Protein AF-A0A849S8D4-F1 (afdb_monomer_lite)

Sequence (128 aa):
MFRSLLSGFIAASLCANAFAQQANRLDCQGQFMQAQATVSGTRLFQATSAMGDGFVRFQGSISAGGVVGEINYQGYTNTSFPGIVRGPLGELAIGVLDNTDGRMIIYQGGAPSIWAPQAIGEFICNWQ

Radius of gyration: 21.95 Å; chains: 1; bounding box: 34×30×88 Å

Secondary structure (DSSP, 8-state):
------------------PPEEEEEEEEEEEETTEEEEEEEEEEEEE-STTS-EEEEEEEEEEETTEEEEEEEEEETTSPEEEEEEETTEEEEEEEEEETTTEEEEEESSS--SS-TTEEEEEEEEE-

Foldseek 3Di:
DDDDDDDDDDDPPPPDPQQDKDKKWKWKWWAAQNFTKIWTWIKIWGDPDPVRKTKIWIWTWMATPNWIWIKIWIDILVWWTWIWTQTPVGIFTWTWDDDPQQKIWIAGHRDIDPDRPGTRIIIGMDID

pLDDT: mean 84.38, std 14.9, range [43.78, 97.94]

Structure (mmCIF, N/CA/C/O backbone):
data_AF-A0A849S8D4-F1
#
_entry.id   AF-A0A849S8D4-F1
#
loop_
_atom_site.group_PDB
_atom_site.id
_atom_site.type_symbol
_atom_site.label_atom_id
_atom_site.label_alt_id
_atom_site.label_comp_id
_atom_site.label_asym_id
_atom_site.label_entity_id
_atom_site.label_seq_id
_atom_site.pdbx_PDB_ins_code
_atom_site.Cartn_x
_atom_site.Cartn_y
_atom_site.Cartn_z
_atom_site.occupancy
_atom_site.B_iso_or_equiv
_atom_site.auth_seq_id
_atom_site.auth_comp_id
_atom_site.auth_asym_id
_atom_site.auth_atom_id
_atom_site.pdbx_PDB_model_num
ATOM 1 N N . MET A 1 1 ? 11.145 -18.624 -73.125 1.00 50.00 1 MET A N 1
ATOM 2 C CA . MET A 1 1 ? 12.112 -18.317 -72.049 1.00 50.00 1 MET A CA 1
ATOM 3 C C . MET A 1 1 ? 12.020 -16.833 -71.729 1.00 50.00 1 MET A C 1
ATOM 5 O O . MET A 1 1 ? 12.518 -16.052 -72.518 1.00 50.00 1 MET A O 1
ATOM 9 N N . PHE A 1 2 ? 11.364 -16.435 -70.637 1.00 43.78 2 PHE A N 1
ATOM 10 C CA . PHE A 1 2 ? 11.486 -15.084 -70.071 1.00 43.78 2 PHE A CA 1
ATOM 11 C C . PHE A 1 2 ? 11.258 -15.193 -68.559 1.00 43.78 2 PHE A C 1
ATOM 13 O O . PHE A 1 2 ? 10.151 -15.465 -68.103 1.00 43.78 2 PHE A O 1
ATOM 20 N N . ARG A 1 3 ? 12.350 -15.089 -67.797 1.00 51.31 3 ARG A N 1
ATOM 21 C CA . ARG A 1 3 ? 12.355 -14.958 -66.336 1.00 51.31 3 ARG A CA 1
ATOM 22 C C . ARG A 1 3 ? 12.265 -13.465 -66.033 1.00 51.31 3 ARG A C 1
ATOM 24 O O . ARG A 1 3 ? 13.133 -12.729 -66.488 1.00 51.31 3 ARG A O 1
ATOM 31 N N . SER A 1 4 ? 11.262 -13.029 -65.278 1.00 56.09 4 SER A N 1
ATOM 32 C CA . SER A 1 4 ? 11.243 -11.681 -64.703 1.00 56.09 4 SER A CA 1
ATOM 33 C C . SER A 1 4 ? 11.017 -11.763 -63.200 1.00 56.09 4 SER A C 1
ATOM 35 O O . SER A 1 4 ? 10.257 -12.598 -62.713 1.00 56.09 4 SER A O 1
ATOM 37 N N . LEU A 1 5 ? 11.794 -10.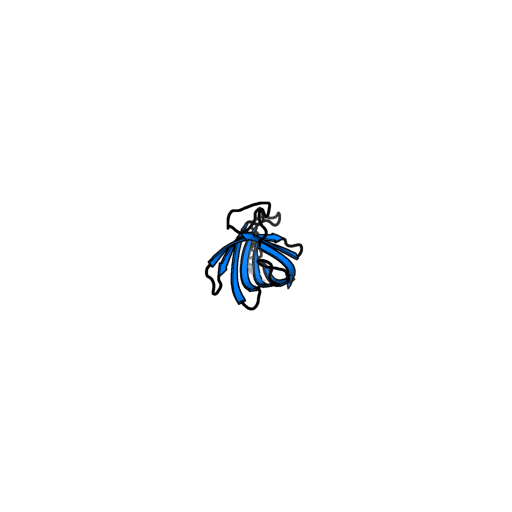949 -62.500 1.00 55.94 5 LEU A N 1
ATOM 38 C CA . LEU A 1 5 ? 12.192 -11.057 -61.104 1.00 55.94 5 LEU A CA 1
ATOM 39 C C . LEU A 1 5 ? 11.079 -10.594 -60.153 1.00 55.94 5 LEU A C 1
ATOM 41 O O . LEU A 1 5 ? 10.533 -9.505 -60.303 1.00 55.94 5 LEU A O 1
ATOM 45 N N . LEU A 1 6 ? 10.788 -11.420 -59.147 1.00 51.44 6 LEU A N 1
ATOM 46 C CA . LEU A 1 6 ? 10.016 -11.051 -57.962 1.00 51.44 6 LEU A CA 1
ATOM 47 C C . LEU A 1 6 ? 10.905 -10.203 -57.042 1.00 51.44 6 LEU A C 1
ATOM 49 O O . LEU A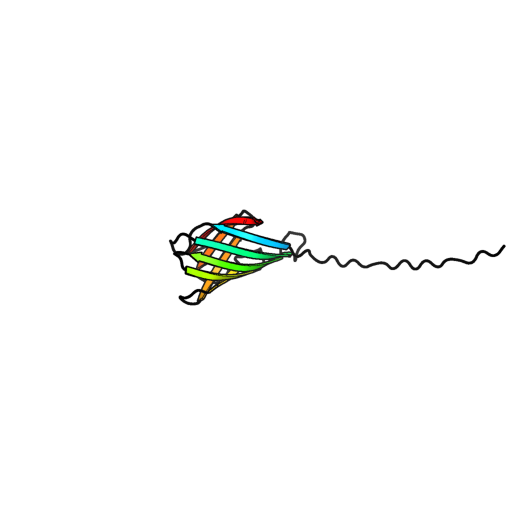 1 6 ? 11.806 -10.729 -56.389 1.00 51.44 6 LEU A O 1
ATOM 53 N N . SER A 1 7 ? 10.648 -8.898 -56.983 1.00 56.28 7 SER A N 1
ATOM 54 C CA . SER A 1 7 ? 11.228 -8.006 -55.975 1.00 56.28 7 SER A CA 1
ATOM 55 C C . SER A 1 7 ? 10.475 -8.179 -54.657 1.00 56.28 7 SER A C 1
ATOM 57 O O . SER A 1 7 ? 9.411 -7.597 -54.451 1.00 56.28 7 SER A O 1
ATOM 59 N N . GLY A 1 8 ? 11.022 -9.011 -53.772 1.00 49.91 8 GLY A N 1
ATOM 60 C CA . GLY A 1 8 ? 10.574 -9.129 -52.389 1.00 49.91 8 GLY A CA 1
ATOM 61 C C . GLY A 1 8 ? 11.049 -7.932 -51.571 1.00 49.91 8 GLY A C 1
ATOM 62 O O . GLY A 1 8 ? 12.236 -7.808 -51.281 1.00 49.91 8 GLY A O 1
ATOM 63 N N . PHE A 1 9 ? 10.124 -7.057 -51.184 1.00 56.47 9 PHE A N 1
ATOM 64 C CA . PHE A 1 9 ? 10.363 -6.073 -50.133 1.00 56.47 9 PHE A CA 1
ATOM 65 C C . PHE A 1 9 ? 10.288 -6.780 -48.776 1.00 56.47 9 PHE A C 1
ATOM 67 O O . PHE A 1 9 ? 9.212 -7.176 -48.331 1.00 56.47 9 PHE A O 1
ATOM 74 N N . ILE A 1 10 ? 11.434 -6.945 -48.117 1.00 59.66 10 ILE A N 1
ATOM 75 C CA . ILE A 1 10 ? 11.493 -7.339 -46.709 1.00 59.66 10 ILE A CA 1
ATOM 76 C C . ILE A 1 10 ? 11.255 -6.068 -45.890 1.00 59.66 10 ILE A C 1
ATOM 78 O O . ILE A 1 10 ? 12.142 -5.227 -45.756 1.00 59.66 10 ILE A O 1
ATOM 82 N N . ALA A 1 11 ? 10.039 -5.908 -45.369 1.00 59.34 11 ALA A N 1
ATOM 83 C CA . ALA A 1 11 ? 9.746 -4.905 -44.356 1.00 59.34 11 ALA A CA 1
ATOM 84 C C . ALA A 1 11 ? 10.381 -5.355 -43.031 1.00 59.34 11 ALA A C 1
ATOM 86 O O . ALA A 1 11 ? 9.918 -6.299 -42.394 1.00 59.34 11 ALA A O 1
ATOM 87 N N . ALA A 1 12 ? 11.471 -4.703 -42.632 1.00 55.91 12 ALA A N 1
ATOM 88 C CA . ALA A 1 12 ? 12.060 -4.881 -41.313 1.00 55.91 12 ALA A CA 1
ATOM 89 C C . ALA A 1 12 ? 11.150 -4.211 -40.270 1.00 55.91 12 ALA A C 1
ATOM 91 O O . ALA A 1 12 ? 11.207 -2.998 -40.065 1.00 55.91 12 ALA A O 1
ATOM 92 N N . SER A 1 13 ? 10.287 -4.996 -39.624 1.00 59.31 13 SER A N 1
ATOM 93 C CA . SER A 1 13 ? 9.581 -4.571 -38.415 1.00 59.31 13 SER A CA 1
ATOM 94 C C . SER A 1 13 ? 10.601 -4.302 -37.308 1.00 59.31 13 SER A C 1
ATOM 96 O O . SER A 1 13 ? 11.143 -5.223 -36.701 1.00 59.31 13 SER A O 1
ATOM 98 N N . LEU A 1 14 ? 10.862 -3.021 -37.048 1.00 51.22 14 LEU A N 1
ATOM 99 C CA . LEU A 1 14 ? 11.541 -2.545 -35.848 1.00 51.22 14 LEU A CA 1
ATOM 100 C C . LEU A 1 14 ? 10.608 -2.783 -34.653 1.00 51.22 14 LEU A C 1
ATOM 102 O O . LEU A 1 14 ? 9.810 -1.921 -34.289 1.00 51.22 14 LEU A O 1
ATOM 106 N N . CYS A 1 15 ? 10.675 -3.976 -34.064 1.00 51.25 15 CYS A N 1
ATOM 107 C CA . CYS A 1 15 ? 10.070 -4.247 -32.767 1.00 51.25 15 CYS A CA 1
ATOM 108 C C . CYS A 1 15 ? 10.797 -3.395 -31.719 1.00 51.25 15 CYS A C 1
ATOM 110 O O . CYS A 1 15 ? 11.854 -3.773 -31.215 1.00 51.25 15 CYS A O 1
ATOM 112 N N . ALA A 1 16 ? 10.256 -2.216 -31.416 1.00 55.66 16 ALA A N 1
ATOM 113 C CA . ALA A 1 16 ? 10.639 -1.482 -30.224 1.00 55.66 16 ALA A CA 1
ATOM 114 C C . ALA A 1 16 ? 10.348 -2.383 -29.017 1.00 55.66 16 ALA A C 1
ATOM 116 O O . ALA A 1 16 ? 9.215 -2.834 -28.841 1.00 55.66 16 ALA A O 1
ATOM 117 N N . ASN A 1 17 ? 11.371 -2.678 -28.212 1.00 48.22 17 ASN A N 1
ATOM 118 C CA . ASN A 1 17 ? 11.203 -3.384 -26.947 1.00 48.22 17 ASN A CA 1
ATOM 119 C C . ASN A 1 17 ? 10.366 -2.497 -26.018 1.00 48.22 17 ASN A C 1
ATOM 121 O O . ASN A 1 17 ? 10.897 -1.633 -25.323 1.00 48.22 17 ASN A O 1
ATOM 125 N N . ALA A 1 18 ? 9.046 -2.667 -26.044 1.00 58.84 18 ALA A N 1
ATOM 126 C CA . ALA A 1 18 ? 8.179 -2.119 -25.021 1.00 58.84 18 ALA A CA 1
ATOM 127 C C . ALA A 1 18 ? 8.573 -2.798 -23.705 1.00 58.84 18 ALA A C 1
ATOM 129 O O . ALA A 1 18 ? 8.443 -4.016 -23.575 1.00 58.84 18 ALA A O 1
ATOM 130 N N . PHE A 1 19 ? 9.107 -2.034 -22.750 1.00 64.56 19 PHE A N 1
ATOM 131 C CA . PHE A 1 19 ? 9.302 -2.538 -21.395 1.00 64.56 19 PHE A CA 1
ATOM 132 C C . PHE A 1 19 ? 7.951 -3.054 -20.895 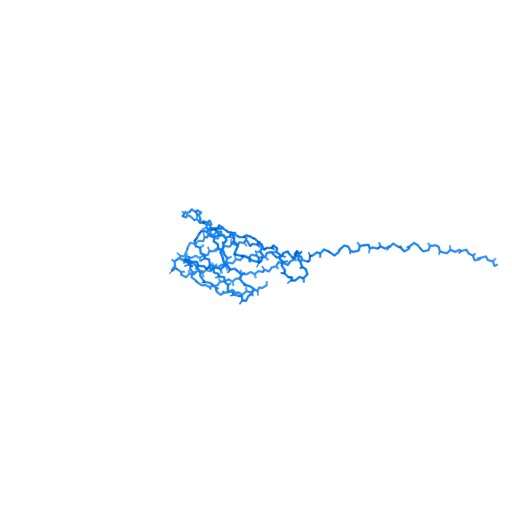1.00 64.56 19 PHE A C 1
ATOM 134 O O . PHE A 1 19 ? 6.968 -2.312 -20.877 1.00 64.56 19 PHE A O 1
ATOM 141 N N . ALA A 1 20 ? 7.887 -4.348 -20.582 1.00 71.81 20 ALA A N 1
ATOM 142 C CA . ALA A 1 20 ? 6.643 -5.010 -20.234 1.00 71.81 20 ALA A CA 1
ATOM 143 C C . ALA A 1 20 ? 6.064 -4.380 -18.961 1.00 71.81 20 ALA A C 1
ATOM 145 O O . ALA A 1 20 ? 6.696 -4.391 -17.905 1.00 71.81 20 ALA A O 1
ATOM 146 N N . GLN A 1 21 ? 4.862 -3.822 -19.071 1.00 83.06 21 GLN A N 1
ATOM 147 C CA . GLN A 1 21 ? 4.078 -3.430 -17.910 1.00 83.06 21 GLN A CA 1
ATOM 148 C C . GLN A 1 21 ? 3.426 -4.686 -17.329 1.00 83.06 21 GLN A C 1
ATOM 150 O O . GLN A 1 21 ? 2.800 -5.459 -18.055 1.00 83.06 21 GLN A O 1
ATOM 155 N N . GLN A 1 22 ? 3.570 -4.884 -16.025 1.00 87.81 22 GLN A N 1
ATOM 156 C CA . GLN A 1 22 ? 2.979 -5.998 -15.292 1.00 87.81 22 GLN A CA 1
ATOM 157 C C . GLN A 1 22 ? 1.888 -5.465 -14.368 1.00 87.81 22 GLN A C 1
ATOM 159 O O . GLN A 1 22 ? 2.093 -4.477 -13.664 1.00 87.81 22 GLN A O 1
ATOM 164 N N . ALA A 1 23 ? 0.722 -6.101 -14.392 1.00 91.06 23 ALA A N 1
ATOM 165 C CA . ALA A 1 23 ? -0.402 -5.777 -13.529 1.00 91.06 23 ALA A CA 1
ATOM 166 C C . ALA A 1 23 ? -0.726 -7.008 -12.688 1.00 91.06 23 ALA A C 1
ATOM 168 O O . ALA A 1 23 ? -1.125 -8.026 -13.246 1.00 91.06 23 ALA A O 1
ATOM 169 N N . ASN A 1 24 ? -0.561 -6.896 -11.372 1.00 91.75 24 ASN A N 1
ATOM 170 C CA . ASN A 1 24 ? -0.831 -7.987 -10.442 1.00 91.75 24 ASN A CA 1
ATOM 171 C C . ASN A 1 24 ? -1.891 -7.542 -9.444 1.00 91.75 24 ASN A C 1
ATOM 173 O O . ASN A 1 24 ? -1.876 -6.391 -8.979 1.00 91.75 24 ASN A O 1
ATOM 177 N N . ARG A 1 25 ? -2.785 -8.458 -9.080 1.00 93.12 25 ARG A N 1
ATOM 178 C CA . ARG A 1 25 ? -3.687 -8.224 -7.960 1.00 93.12 25 ARG A CA 1
ATOM 179 C C . ARG A 1 25 ? -2.946 -8.530 -6.663 1.00 93.12 25 ARG A C 1
ATOM 181 O O . ARG A 1 25 ? -2.144 -9.457 -6.585 1.00 93.12 25 ARG A O 1
ATOM 188 N N . LEU A 1 26 ? -3.207 -7.711 -5.655 1.00 93.38 26 LEU A N 1
ATOM 189 C CA . LEU A 1 26 ? -2.601 -7.828 -4.342 1.00 93.38 26 LEU A CA 1
ATOM 190 C C . LEU A 1 26 ? -3.707 -7.876 -3.295 1.00 93.38 26 LEU A C 1
ATOM 192 O O . LEU A 1 26 ? -4.450 -6.904 -3.152 1.00 93.38 26 LEU A O 1
ATOM 196 N N . ASP A 1 27 ? -3.788 -8.991 -2.573 1.00 95.81 27 ASP A N 1
ATOM 197 C CA . ASP A 1 27 ? -4.680 -9.158 -1.427 1.00 95.81 27 ASP A CA 1
ATOM 198 C C . ASP A 1 27 ? -3.822 -9.389 -0.174 1.00 95.81 27 ASP A C 1
ATOM 200 O O . ASP A 1 27 ? -3.081 -10.371 -0.077 1.00 95.81 27 ASP A O 1
ATOM 204 N N . CYS A 1 28 ? -3.916 -8.484 0.796 1.00 96.50 28 CYS A N 1
ATOM 205 C CA . CYS A 1 28 ? -3.148 -8.511 2.029 1.00 96.50 28 CYS A CA 1
ATOM 206 C C . CYS A 1 28 ? -4.036 -8.565 3.269 1.00 96.50 28 CYS A C 1
ATOM 208 O O . CYS A 1 28 ? -5.110 -7.961 3.325 1.00 96.50 28 CYS A O 1
ATOM 210 N N . GLN A 1 29 ? -3.539 -9.240 4.301 1.00 97.44 29 GLN A N 1
ATOM 211 C CA . GLN A 1 29 ? -4.168 -9.334 5.615 1.00 97.44 29 GLN A CA 1
ATOM 212 C C . GLN A 1 29 ? -3.163 -8.950 6.693 1.00 97.44 29 GLN A C 1
ATOM 214 O O . GLN A 1 29 ? -1.983 -9.294 6.605 1.00 97.44 29 GLN A O 1
ATOM 219 N N . GLY A 1 30 ? -3.621 -8.232 7.712 1.00 97.25 30 GLY A N 1
ATOM 220 C CA . GLY A 1 30 ? -2.730 -7.747 8.752 1.00 97.25 30 GLY A CA 1
ATOM 221 C C . GLY A 1 30 ? -3.410 -6.789 9.708 1.00 97.25 30 GLY A C 1
ATOM 222 O O . GLY A 1 30 ? -4.590 -6.944 10.022 1.00 97.25 30 GLY A O 1
ATOM 223 N N . GLN A 1 31 ? -2.664 -5.794 10.168 1.00 97.00 31 GLN A N 1
ATOM 224 C CA . GLN A 1 31 ? -3.178 -4.771 11.071 1.00 97.00 31 GLN A CA 1
ATOM 225 C C . GLN A 1 31 ? -2.952 -3.373 10.511 1.00 97.00 31 GLN A C 1
ATOM 227 O O . GLN A 1 31 ? -1.967 -3.123 9.820 1.00 97.00 31 GLN A O 1
ATOM 232 N N . PHE A 1 32 ? -3.860 -2.459 10.840 1.00 95.62 32 PHE A N 1
ATOM 233 C CA . PHE A 1 32 ? -3.756 -1.036 10.546 1.00 95.62 32 PHE A CA 1
ATOM 234 C C . PHE A 1 32 ? -4.277 -0.236 11.738 1.00 95.62 32 PHE A C 1
ATOM 236 O O . PHE A 1 32 ? -5.408 -0.436 12.173 1.00 95.62 32 PHE A O 1
ATOM 243 N N . MET A 1 33 ? -3.445 0.643 12.292 1.00 93.06 33 MET A N 1
ATOM 244 C CA . MET A 1 33 ? -3.708 1.442 13.488 1.00 93.06 33 MET A CA 1
ATOM 245 C C . MET A 1 33 ? -4.270 0.599 14.644 1.00 93.06 33 MET A C 1
ATOM 247 O O . MET A 1 33 ? -5.260 0.968 15.265 1.00 93.06 33 MET A O 1
ATOM 251 N N . GLN A 1 34 ? -3.638 -0.551 14.914 1.00 92.50 34 GLN A N 1
ATOM 252 C CA . GLN A 1 34 ? -4.026 -1.526 15.952 1.00 92.50 34 GLN A CA 1
ATOM 253 C C . GLN A 1 34 ? -5.360 -2.263 15.714 1.00 92.50 34 GLN A C 1
ATOM 255 O O . GLN A 1 34 ? -5.775 -3.057 16.556 1.00 92.50 34 GLN A O 1
ATOM 260 N N . ALA A 1 35 ? -6.022 -2.064 14.572 1.00 95.12 35 ALA A N 1
ATOM 261 C CA . ALA A 1 35 ? -7.202 -2.827 14.176 1.00 95.12 35 ALA A CA 1
ATOM 262 C C . ALA A 1 35 ? -6.840 -3.915 13.157 1.00 95.12 35 ALA A C 1
ATOM 264 O O . ALA A 1 35 ? -5.957 -3.723 12.322 1.00 95.12 35 ALA A O 1
ATOM 265 N N . GLN A 1 36 ? -7.560 -5.042 13.182 1.00 97.38 36 GLN A N 1
ATOM 266 C CA . GLN A 1 36 ? -7.479 -6.033 12.106 1.00 97.38 36 GLN A CA 1
ATOM 267 C C . GLN A 1 36 ? -7.883 -5.372 10.787 1.00 97.38 36 GLN A C 1
ATOM 269 O O . GLN A 1 36 ? -8.914 -4.692 10.719 1.00 97.38 36 GLN A O 1
ATOM 274 N N . ALA A 1 37 ? -7.070 -5.588 9.756 1.00 97.88 37 ALA A N 1
ATOM 275 C CA . ALA A 1 37 ? -7.228 -4.926 8.480 1.00 97.88 37 ALA A CA 1
ATOM 276 C C . ALA A 1 37 ? -6.957 -5.840 7.282 1.00 97.88 37 ALA A C 1
ATOM 278 O O . ALA A 1 37 ? -6.238 -6.840 7.363 1.00 97.88 37 ALA A O 1
ATOM 279 N N . THR A 1 38 ? -7.540 -5.461 6.150 1.00 97.75 38 THR A N 1
ATOM 280 C CA . THR A 1 38 ? -7.284 -6.054 4.836 1.00 97.75 38 THR A CA 1
ATOM 281 C C . THR A 1 38 ? -6.978 -4.953 3.834 1.00 97.75 38 THR A C 1
ATOM 283 O O . THR A 1 38 ? -7.549 -3.866 3.916 1.00 97.75 38 THR A O 1
ATOM 286 N N . VAL A 1 39 ? -6.071 -5.227 2.901 1.00 97.44 39 VAL A N 1
ATOM 287 C CA . VAL A 1 39 ? -5.765 -4.355 1.762 1.00 97.44 39 VAL A CA 1
ATOM 288 C C . VAL A 1 39 ? -5.984 -5.169 0.499 1.00 97.44 39 VAL A C 1
ATOM 290 O O . VAL A 1 39 ? -5.485 -6.281 0.400 1.00 97.44 39 VAL A O 1
ATOM 293 N N . SER A 1 40 ? -6.735 -4.641 -0.459 1.00 97.62 40 SER A N 1
ATOM 294 C CA . SER A 1 40 ? -7.003 -5.316 -1.732 1.00 97.62 40 SER A CA 1
ATOM 295 C C . SER A 1 40 ? -6.920 -4.305 -2.860 1.00 97.62 40 SER A C 1
ATOM 297 O O . SER A 1 40 ? -7.574 -3.262 -2.800 1.00 97.62 40 SER A O 1
ATOM 299 N N . GLY A 1 41 ? -6.171 -4.609 -3.914 1.00 96.81 41 GLY A N 1
ATOM 300 C CA . GLY A 1 41 ? -6.041 -3.701 -5.050 1.00 96.81 41 GLY A CA 1
ATOM 301 C C . GLY A 1 41 ? -5.227 -4.256 -6.205 1.00 96.81 41 GLY A C 1
ATOM 302 O O . GLY A 1 41 ? -4.900 -5.439 -6.258 1.00 96.81 41 GLY A O 1
ATOM 303 N N . THR A 1 42 ? -4.909 -3.375 -7.146 1.00 96.19 42 THR A N 1
ATOM 304 C CA . THR A 1 42 ? -4.061 -3.686 -8.300 1.00 96.19 42 THR A CA 1
ATOM 305 C C . THR A 1 42 ? -2.763 -2.908 -8.199 1.00 96.19 42 THR A C 1
ATOM 307 O O . THR A 1 42 ? -2.774 -1.687 -8.020 1.00 96.19 42 THR A O 1
ATOM 310 N N . ARG A 1 43 ? -1.643 -3.611 -8.369 1.00 93.44 43 ARG A N 1
ATOM 311 C CA . ARG A 1 43 ? -0.321 -3.015 -8.534 1.00 93.44 43 ARG A CA 1
ATOM 312 C C . ARG A 1 43 ? 0.097 -3.084 -9.991 1.00 93.44 43 ARG A C 1
ATOM 314 O O . ARG A 1 43 ? 0.119 -4.154 -10.591 1.00 93.44 43 ARG A O 1
ATOM 321 N N . LEU A 1 44 ? 0.480 -1.939 -10.529 1.00 93.75 44 LEU A N 1
ATOM 322 C CA . LEU A 1 44 ? 1.107 -1.791 -11.829 1.00 93.75 44 LEU A CA 1
ATOM 323 C C . LEU A 1 44 ? 2.605 -1.590 -11.620 1.00 93.75 44 LEU A C 1
ATOM 325 O O . LEU A 1 44 ? 3.013 -0.671 -10.908 1.00 93.75 44 LEU A O 1
ATOM 329 N N . PHE A 1 45 ? 3.408 -2.437 -12.248 1.00 91.12 45 PHE A N 1
ATOM 330 C CA . PHE A 1 45 ? 4.855 -2.308 -12.316 1.00 91.12 45 PHE A CA 1
ATOM 331 C C . PHE A 1 45 ? 5.273 -2.034 -13.759 1.00 91.12 45 PHE A C 1
ATOM 333 O O . PHE A 1 45 ? 4.897 -2.765 -14.676 1.00 91.12 45 PHE A O 1
ATOM 340 N N . GLN A 1 46 ? 6.051 -0.977 -13.956 1.00 91.56 46 GLN A N 1
ATOM 341 C CA . GLN A 1 46 ? 6.643 -0.633 -15.240 1.00 91.56 46 GLN A CA 1
ATOM 342 C C . GLN A 1 46 ? 8.15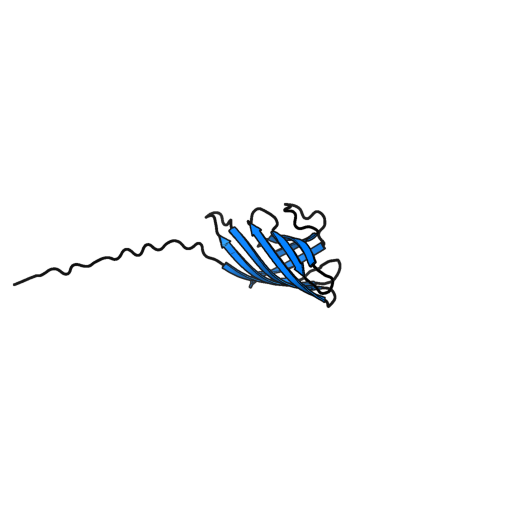9 -0.604 -15.086 1.00 91.56 46 GLN A C 1
ATOM 344 O O . GLN A 1 46 ? 8.704 0.318 -14.475 1.00 91.56 46 GLN A O 1
ATOM 349 N N . ALA A 1 47 ? 8.829 -1.603 -15.659 1.00 89.00 47 ALA A N 1
ATOM 350 C CA . ALA A 1 47 ? 10.283 -1.666 -15.667 1.00 89.00 47 ALA A CA 1
ATOM 351 C C . ALA A 1 47 ? 10.883 -0.470 -16.428 1.00 89.00 47 ALA A C 1
ATOM 353 O O . ALA A 1 47 ? 10.412 -0.099 -17.506 1.00 89.00 47 ALA A O 1
ATOM 354 N N . THR A 1 48 ? 11.939 0.116 -15.872 1.00 87.19 48 THR A N 1
ATOM 355 C CA . THR A 1 48 ? 12.720 1.208 -16.478 1.00 87.19 48 THR A CA 1
ATOM 356 C C . THR A 1 48 ? 14.188 0.842 -16.664 1.00 87.19 48 THR A C 1
ATOM 358 O O . THR A 1 48 ? 14.905 1.553 -17.367 1.00 87.19 48 THR A O 1
ATOM 361 N N . SER A 1 49 ? 14.651 -0.252 -16.053 1.00 83.31 49 SER A N 1
ATOM 362 C CA . SER A 1 49 ? 16.014 -0.762 -16.206 1.00 83.31 49 SER A CA 1
ATOM 363 C C . SER A 1 49 ? 16.020 -2.275 -16.441 1.00 83.31 49 SER A C 1
ATOM 365 O O . SER A 1 49 ? 15.108 -2.996 -16.037 1.00 83.31 49 SER A O 1
ATOM 367 N N . ALA A 1 50 ? 17.084 -2.776 -17.075 1.00 80.69 50 ALA A N 1
ATOM 368 C CA . ALA A 1 50 ? 17.308 -4.216 -17.236 1.00 80.69 50 ALA A CA 1
ATOM 369 C C . ALA A 1 50 ? 17.586 -4.936 -15.899 1.00 80.69 50 ALA A C 1
ATOM 371 O O . ALA A 1 50 ? 17.538 -6.160 -15.849 1.00 80.69 50 ALA A O 1
ATOM 372 N N . MET A 1 51 ? 17.866 -4.188 -14.823 1.00 79.31 51 MET A N 1
ATOM 373 C CA . MET A 1 51 ? 18.130 -4.729 -13.484 1.00 79.31 51 MET A CA 1
ATOM 374 C C . MET A 1 51 ? 16.850 -4.977 -12.671 1.00 79.31 51 MET A C 1
ATOM 376 O O . MET A 1 51 ? 16.937 -5.430 -11.535 1.00 79.31 51 MET A O 1
ATOM 380 N N . GLY A 1 52 ? 15.672 -4.691 -13.235 1.00 79.69 52 GLY A N 1
ATOM 381 C CA . GLY A 1 52 ? 14.391 -4.869 -12.549 1.00 79.69 52 GLY A CA 1
ATOM 382 C C . GLY A 1 52 ? 13.941 -3.653 -11.742 1.00 79.69 52 GLY A C 1
ATOM 383 O O . GLY A 1 52 ? 12.964 -3.752 -11.003 1.00 79.69 52 GLY A O 1
ATOM 384 N N . ASP A 1 53 ? 14.598 -2.500 -11.902 1.00 85.69 53 ASP A N 1
ATOM 385 C CA . ASP A 1 53 ? 14.066 -1.259 -11.353 1.00 85.69 53 ASP A CA 1
ATOM 386 C C . ASP A 1 53 ? 12.890 -0.762 -12.186 1.00 85.69 53 ASP A C 1
ATOM 388 O O . ASP A 1 53 ? 12.843 -0.945 -13.410 1.00 85.69 53 ASP A O 1
ATOM 392 N N . GLY A 1 54 ? 11.960 -0.078 -11.533 1.00 89.12 54 GLY A N 1
ATOM 393 C CA . GLY A 1 54 ? 10.819 0.481 -12.228 1.00 89.12 54 GLY A CA 1
ATOM 394 C C . GLY A 1 54 ? 9.961 1.394 -11.381 1.00 89.12 54 GLY A C 1
ATOM 395 O O . GLY A 1 54 ? 10.205 1.623 -10.194 1.00 89.12 54 GLY A O 1
ATOM 396 N N . PHE A 1 55 ? 8.913 1.896 -12.022 1.00 91.50 55 PHE A N 1
ATOM 397 C CA . PHE A 1 55 ? 7.844 2.604 -11.343 1.00 91.50 55 PHE A CA 1
ATOM 398 C C . PHE A 1 55 ? 6.756 1.632 -10.909 1.00 91.50 55 PHE A C 1
ATOM 400 O O . PHE A 1 55 ? 6.304 0.780 -11.676 1.00 91.50 55 PHE A O 1
ATOM 407 N N . VAL A 1 56 ? 6.320 1.807 -9.671 1.00 92.25 56 VAL A N 1
ATOM 408 C CA . VAL A 1 56 ? 5.207 1.095 -9.061 1.00 92.25 56 VAL A CA 1
ATOM 409 C C . VAL A 1 56 ? 4.067 2.077 -8.862 1.00 92.25 56 VAL A C 1
ATOM 411 O O . VAL A 1 56 ? 4.275 3.200 -8.397 1.00 92.25 56 VAL A O 1
ATOM 414 N N . ARG A 1 57 ? 2.852 1.641 -9.180 1.00 95.38 57 ARG A N 1
ATOM 415 C CA . ARG A 1 57 ? 1.613 2.308 -8.786 1.00 95.38 57 ARG A CA 1
ATOM 416 C C . ARG A 1 57 ? 0.659 1.276 -8.223 1.00 95.38 57 ARG A C 1
ATOM 418 O O . ARG A 1 57 ? 0.445 0.242 -8.843 1.00 95.38 57 ARG A O 1
ATOM 425 N N . PHE A 1 58 ? 0.042 1.587 -7.100 1.00 96.19 58 PHE A N 1
ATOM 426 C CA . PHE A 1 58 ? -1.006 0.777 -6.511 1.00 96.19 58 PHE A CA 1
ATOM 427 C C . PHE A 1 58 ? -2.270 1.598 -6.330 1.00 96.19 58 PHE A C 1
ATOM 429 O O . PHE A 1 58 ? -2.212 2.768 -5.941 1.00 96.19 58 PHE A O 1
ATOM 436 N N . GLN A 1 59 ? -3.399 0.963 -6.620 1.00 97.88 59 GLN A N 1
ATOM 437 C CA . GLN A 1 59 ? -4.731 1.501 -6.384 1.00 97.88 59 GLN A CA 1
ATOM 438 C C . GLN A 1 59 ? -5.593 0.391 -5.798 1.00 97.88 59 GLN A C 1
ATOM 440 O O . GLN A 1 59 ? -5.687 -0.703 -6.366 1.00 97.88 59 GLN A O 1
ATOM 445 N N . GLY A 1 60 ? -6.211 0.661 -4.657 1.00 97.62 60 GLY A N 1
ATOM 446 C CA . GLY A 1 60 ? -6.991 -0.339 -3.955 1.00 97.62 60 GLY A CA 1
ATOM 447 C C . GLY A 1 60 ? -7.833 0.231 -2.831 1.00 97.62 60 GLY A C 1
ATOM 448 O O . GLY A 1 60 ? -8.055 1.436 -2.717 1.00 97.62 60 GLY A O 1
ATOM 449 N N . SER A 1 61 ? -8.283 -0.678 -1.982 1.00 97.94 61 SER A N 1
ATOM 450 C CA . SER A 1 61 ? -9.051 -0.392 -0.782 1.00 97.94 61 SER A CA 1
ATOM 451 C C . SER A 1 61 ? -8.358 -0.972 0.441 1.00 97.94 61 SER A C 1
ATOM 453 O O . SER A 1 61 ? -7.648 -1.976 0.357 1.00 97.94 61 SER A O 1
ATOM 455 N N . ILE A 1 62 ? -8.569 -0.315 1.572 1.00 97.69 62 ILE A N 1
ATOM 456 C CA . ILE A 1 62 ? -8.171 -0.775 2.893 1.00 97.69 62 ILE A CA 1
ATOM 457 C C . ILE A 1 62 ? -9.425 -0.854 3.758 1.00 97.69 62 ILE A C 1
ATOM 459 O O . ILE A 1 62 ? -10.195 0.102 3.829 1.00 97.69 62 ILE A O 1
ATOM 463 N N . SER A 1 63 ? -9.651 -1.994 4.403 1.00 97.50 63 SER A N 1
ATOM 464 C CA . SER A 1 63 ? -10.713 -2.157 5.394 1.00 97.50 63 SER A CA 1
ATOM 465 C C . SER A 1 63 ? -10.091 -2.423 6.751 1.00 97.50 63 SER A C 1
ATOM 467 O O . SER A 1 63 ? -9.323 -3.370 6.875 1.00 97.50 63 SER A O 1
ATOM 469 N N . ALA A 1 64 ? -10.409 -1.605 7.753 1.00 96.19 64 ALA A N 1
ATOM 470 C CA . ALA A 1 64 ? -9.904 -1.736 9.116 1.00 96.19 64 ALA A CA 1
ATOM 471 C C . ALA A 1 64 ? -11.005 -1.369 10.114 1.00 96.19 64 ALA A C 1
ATOM 473 O O . ALA A 1 64 ? -11.659 -0.335 9.971 1.00 96.19 64 ALA A O 1
ATOM 474 N N . GLY A 1 65 ? -11.245 -2.221 11.115 1.00 91.12 65 GLY A N 1
ATOM 475 C CA . GLY A 1 65 ? -12.243 -1.940 12.159 1.00 91.12 65 GLY A CA 1
ATOM 476 C C . GLY A 1 65 ? -13.666 -1.685 11.632 1.00 91.12 65 GLY A C 1
ATOM 477 O O . GLY A 1 65 ? -14.401 -0.896 12.216 1.00 91.12 65 GLY A O 1
ATOM 478 N N . GLY A 1 66 ? -14.044 -2.301 10.505 1.00 89.88 66 GLY A N 1
ATOM 479 C CA . GLY A 1 66 ? -15.352 -2.110 9.861 1.00 89.88 66 GLY A CA 1
ATOM 480 C C . GLY A 1 66 ? -15.473 -0.851 8.993 1.00 89.88 66 GLY A C 1
ATOM 481 O O . GLY A 1 66 ? -16.502 -0.654 8.352 1.00 89.88 66 GLY A O 1
ATOM 482 N N . VAL A 1 67 ? -14.430 -0.023 8.925 1.00 92.19 67 VAL A N 1
ATOM 483 C CA . VAL A 1 67 ? -14.356 1.140 8.036 1.00 92.19 67 VAL A CA 1
ATOM 484 C C . VAL A 1 67 ? -13.620 0.748 6.761 1.00 92.19 67 VAL A C 1
ATOM 486 O O . VAL A 1 67 ? -12.606 0.057 6.821 1.00 92.19 67 VAL A O 1
ATOM 489 N N . VAL A 1 68 ? -14.122 1.188 5.607 1.00 96.56 68 VAL A N 1
ATOM 490 C CA . VAL A 1 68 ? -13.471 1.002 4.304 1.00 96.56 68 VAL A CA 1
ATOM 491 C C . VAL A 1 68 ? -12.998 2.354 3.786 1.00 96.56 68 VAL A C 1
ATOM 493 O O . VAL A 1 68 ? -13.734 3.339 3.843 1.00 96.56 68 VAL A O 1
ATOM 496 N N . GLY A 1 69 ? -11.768 2.388 3.288 1.00 96.38 69 GLY A N 1
ATOM 497 C CA . GLY A 1 69 ? -11.174 3.529 2.612 1.00 96.38 69 GLY A CA 1
ATOM 498 C C . GLY A 1 69 ? -10.459 3.121 1.329 1.00 96.38 69 GLY A C 1
ATOM 499 O O . GLY A 1 69 ? -10.233 1.940 1.065 1.00 96.38 69 GLY A O 1
ATOM 500 N N . GLU A 1 70 ? -10.088 4.113 0.535 1.00 97.88 70 GLU A N 1
ATOM 501 C CA . GLU A 1 70 ? -9.214 3.957 -0.621 1.00 97.88 70 GLU A CA 1
ATOM 502 C C . GLU A 1 70 ? -7.758 4.071 -0.185 1.00 97.88 70 GLU A C 1
ATOM 504 O O . GLU A 1 70 ? -7.423 4.873 0.685 1.00 97.88 70 GLU A O 1
ATOM 509 N N . ILE A 1 71 ? -6.876 3.314 -0.822 1.00 97.56 71 ILE A N 1
ATOM 510 C CA . ILE A 1 71 ? -5.430 3.423 -0.640 1.00 97.56 71 ILE A CA 1
ATOM 511 C C . ILE A 1 71 ? -4.771 3.526 -2.010 1.00 97.56 71 ILE A C 1
ATOM 513 O O . ILE A 1 71 ? -5.015 2.719 -2.907 1.00 97.56 71 ILE A O 1
ATOM 517 N N . ASN A 1 72 ? -3.925 4.539 -2.167 1.00 97.38 72 ASN A N 1
ATOM 518 C CA . ASN A 1 72 ? -3.161 4.765 -3.384 1.00 97.38 72 ASN A CA 1
ATOM 519 C C . ASN A 1 72 ? -1.720 5.084 -3.009 1.00 97.38 72 ASN A C 1
ATOM 521 O O . ASN A 1 72 ? -1.489 5.924 -2.142 1.00 97.38 72 ASN A O 1
ATOM 525 N N . TYR A 1 73 ? -0.754 4.464 -3.677 1.00 95.19 73 TYR A N 1
ATOM 526 C CA . TYR A 1 73 ? 0.657 4.820 -3.538 1.00 95.19 73 TYR A CA 1
ATOM 527 C C . TYR A 1 73 ? 1.384 4.655 -4.864 1.00 95.19 73 TYR A C 1
ATOM 529 O O . TYR A 1 73 ? 0.962 3.890 -5.734 1.00 95.19 73 TYR A O 1
ATOM 537 N N . GLN A 1 74 ? 2.478 5.388 -5.039 1.00 94.38 74 GLN A N 1
ATOM 538 C CA . GLN A 1 74 ? 3.328 5.233 -6.213 1.00 94.38 74 GLN A CA 1
ATOM 539 C C . GLN A 1 74 ? 4.756 5.690 -5.947 1.00 94.38 74 GLN A C 1
ATOM 541 O O . GLN A 1 74 ? 4.993 6.545 -5.099 1.00 94.38 74 GLN A O 1
ATOM 546 N N . GLY A 1 75 ? 5.704 5.174 -6.720 1.00 91.06 75 GLY A N 1
ATOM 547 C CA . GLY A 1 75 ? 7.090 5.632 -6.689 1.00 91.06 75 GLY A CA 1
ATOM 548 C C . GLY A 1 75 ? 8.033 4.663 -7.388 1.00 91.06 75 GLY A C 1
ATOM 549 O O . GLY A 1 75 ? 7.592 3.787 -8.128 1.00 91.06 75 GLY A O 1
ATOM 550 N N . TYR A 1 76 ? 9.331 4.849 -7.174 1.00 88.81 76 TYR A N 1
ATOM 551 C CA . TYR A 1 76 ? 10.384 4.056 -7.807 1.00 88.81 76 TYR A CA 1
ATOM 552 C C . TYR A 1 76 ? 10.904 2.980 -6.844 1.00 88.81 76 TYR A C 1
ATOM 554 O O . TYR A 1 76 ? 11.048 3.247 -5.652 1.00 88.81 76 TYR A O 1
ATOM 562 N N . THR A 1 77 ? 11.196 1.776 -7.342 1.00 82.94 77 THR A N 1
ATOM 563 C CA . THR A 1 77 ? 11.489 0.557 -6.548 1.00 82.94 77 THR A CA 1
ATOM 564 C C . THR A 1 77 ? 12.683 0.623 -5.587 1.00 82.94 77 THR A C 1
ATOM 566 O O . THR A 1 77 ? 12.878 -0.302 -4.806 1.00 82.94 77 THR A O 1
ATOM 569 N N . ASN A 1 78 ? 13.483 1.688 -5.607 1.00 79.00 78 ASN A N 1
ATOM 570 C CA . ASN A 1 78 ? 14.651 1.862 -4.737 1.00 79.00 78 ASN A CA 1
ATOM 571 C C . ASN A 1 78 ? 14.350 2.587 -3.410 1.00 79.00 78 ASN A C 1
ATOM 573 O O . ASN A 1 78 ? 15.268 2.835 -2.629 1.00 79.00 78 ASN A O 1
ATOM 577 N N . THR A 1 79 ? 13.094 2.966 -3.167 1.00 80.00 79 THR A N 1
ATOM 578 C CA . THR A 1 79 ? 12.655 3.693 -1.968 1.00 80.00 79 THR A CA 1
ATOM 579 C C . THR A 1 79 ? 11.242 3.267 -1.561 1.00 80.00 79 THR A C 1
ATOM 581 O O . THR A 1 79 ? 10.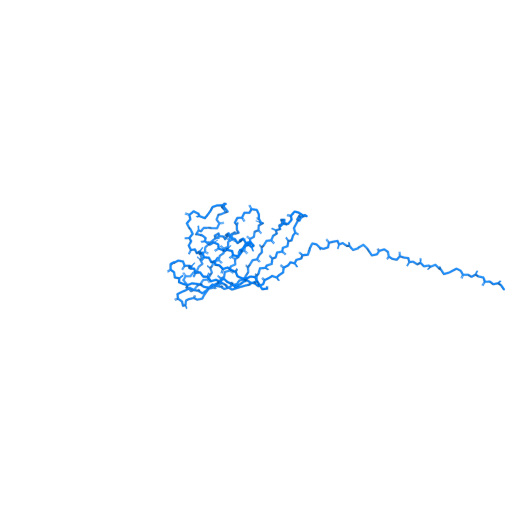563 2.544 -2.286 1.00 80.00 79 THR A O 1
ATOM 584 N N . SER A 1 80 ? 10.780 3.715 -0.393 1.00 85.81 80 SER A N 1
ATOM 585 C CA . SER A 1 80 ? 9.365 3.629 -0.020 1.00 85.81 80 SER A CA 1
ATOM 586 C C . SER A 1 80 ? 8.480 4.450 -0.960 1.00 85.81 80 SER A C 1
ATOM 588 O O . SER A 1 80 ? 8.852 5.551 -1.377 1.00 85.81 80 SER A O 1
ATOM 590 N N . PHE A 1 81 ? 7.259 3.985 -1.179 1.00 90.06 81 PHE A N 1
ATOM 591 C CA . PHE A 1 81 ? 6.283 4.649 -2.026 1.00 90.06 81 PHE A CA 1
ATOM 592 C C . PHE A 1 81 ? 5.434 5.640 -1.216 1.00 90.06 81 PHE A C 1
ATOM 594 O O . PHE A 1 81 ? 4.724 5.209 -0.303 1.00 90.06 81 PHE A O 1
ATOM 601 N N . PRO A 1 82 ? 5.457 6.950 -1.517 1.00 92.38 82 PRO A N 1
ATOM 602 C CA . PRO A 1 82 ? 4.481 7.876 -0.956 1.00 92.38 82 PRO A CA 1
ATOM 603 C C . PRO A 1 82 ? 3.064 7.502 -1.400 1.00 92.38 82 PRO A C 1
ATOM 605 O O . PRO A 1 82 ? 2.821 7.133 -2.555 1.00 92.38 82 PRO A O 1
ATOM 608 N N . GLY A 1 83 ? 2.116 7.633 -0.479 1.00 93.69 83 GLY A N 1
ATOM 609 C CA . GLY A 1 83 ? 0.723 7.303 -0.711 1.00 93.69 83 GLY A CA 1
ATOM 610 C C . GLY A 1 83 ? -0.245 8.066 0.179 1.00 93.69 83 GLY A C 1
ATOM 611 O O . GLY A 1 83 ? 0.137 8.868 1.033 1.00 93.69 83 GLY A O 1
ATOM 612 N N . ILE A 1 84 ? -1.526 7.809 -0.050 1.00 95.75 84 ILE A N 1
ATOM 613 C CA . ILE A 1 84 ? -2.643 8.384 0.692 1.00 95.75 84 ILE A CA 1
ATOM 614 C C . ILE A 1 84 ? -3.653 7.273 0.970 1.00 95.75 84 ILE A C 1
ATOM 616 O O . ILE A 1 84 ? -3.994 6.501 0.069 1.00 95.75 84 ILE A O 1
ATOM 620 N N . VAL A 1 85 ? -4.156 7.237 2.202 1.00 96.06 85 VAL A N 1
ATOM 621 C CA . VAL A 1 85 ? -5.387 6.530 2.566 1.00 96.06 85 VAL A CA 1
ATOM 622 C C . VAL A 1 85 ? -6.509 7.553 2.682 1.00 96.06 85 VAL A C 1
ATOM 624 O O . VAL A 1 85 ? -6.367 8.531 3.414 1.00 96.06 85 VAL A O 1
ATOM 627 N N . ARG A 1 86 ? -7.619 7.344 1.975 1.00 97.25 86 ARG A N 1
ATOM 628 C CA . ARG A 1 86 ? -8.822 8.181 2.055 1.00 97.25 86 ARG A CA 1
ATOM 629 C C . ARG A 1 86 ? -9.948 7.381 2.675 1.00 97.25 86 ARG A C 1
ATOM 631 O O . ARG A 1 86 ? -10.346 6.363 2.123 1.00 97.25 86 ARG A O 1
ATOM 638 N N . GLY A 1 87 ? -10.480 7.834 3.799 1.00 93.62 87 GLY A N 1
ATOM 639 C CA . GLY A 1 87 ? -11.619 7.191 4.446 1.00 93.62 87 GLY A CA 1
ATOM 640 C C . GLY A 1 87 ? -12.638 8.204 4.961 1.00 93.62 87 GLY A C 1
ATOM 641 O O . GLY A 1 87 ? -12.453 9.411 4.808 1.00 93.62 87 GLY A O 1
ATOM 642 N N . PRO A 1 88 ? -13.699 7.735 5.637 1.00 91.12 88 PRO A N 1
ATOM 643 C CA . PRO A 1 88 ? -14.725 8.602 6.222 1.00 91.12 88 PRO A CA 1
ATOM 644 C C . PRO A 1 88 ? -14.193 9.607 7.255 1.00 91.12 88 PRO A C 1
ATOM 646 O O . PRO A 1 88 ? -14.828 10.626 7.503 1.00 91.12 88 PRO A O 1
ATOM 649 N N . LEU A 1 89 ? -13.035 9.322 7.861 1.00 88.44 89 LEU A N 1
ATOM 650 C CA . LEU A 1 89 ? -12.380 10.179 8.855 1.00 88.44 89 LEU A CA 1
ATOM 651 C C . LEU A 1 89 ? -11.446 11.234 8.232 1.00 88.44 89 LEU A C 1
ATOM 653 O O . LEU A 1 89 ? -10.887 12.048 8.962 1.00 88.44 89 LEU A O 1
ATOM 657 N N . GLY A 1 90 ? -11.272 11.223 6.906 1.00 93.19 90 GLY A N 1
ATOM 658 C CA . GLY A 1 90 ? -10.402 12.141 6.173 1.00 93.19 90 GLY A CA 1
ATOM 659 C C . GLY A 1 90 ? -9.303 11.436 5.376 1.00 93.19 90 GLY A C 1
ATOM 660 O O . GLY A 1 90 ? -9.360 10.232 5.114 1.00 93.19 90 GLY A O 1
ATOM 661 N N . GLU A 1 91 ? -8.302 12.217 4.974 1.00 94.94 91 GLU A N 1
ATOM 662 C CA . GLU A 1 91 ? -7.129 11.731 4.249 1.00 94.94 91 GLU A CA 1
ATOM 663 C C . GLU A 1 91 ? -5.920 11.609 5.180 1.00 94.94 91 GLU A C 1
ATOM 665 O O . GLU A 1 91 ? -5.633 12.506 5.975 1.00 94.94 91 GLU A O 1
ATOM 670 N N . LEU A 1 92 ? -5.180 10.511 5.047 1.00 92.81 92 LEU A N 1
ATOM 671 C CA . LEU A 1 92 ? -3.944 10.253 5.772 1.00 92.81 92 LEU A CA 1
ATOM 672 C C . LEU A 1 92 ? -2.805 10.040 4.774 1.00 92.81 92 LEU A C 1
ATOM 674 O O . LEU A 1 92 ? -2.831 9.094 3.988 1.00 92.81 92 LEU A O 1
ATOM 678 N N . ALA A 1 93 ? -1.786 10.899 4.831 1.00 94.06 93 ALA A N 1
ATOM 679 C CA . ALA A 1 93 ? -0.550 10.701 4.081 1.00 94.06 93 ALA A CA 1
ATOM 680 C C . ALA A 1 93 ? 0.276 9.566 4.703 1.00 94.06 93 ALA A C 1
ATOM 682 O O . ALA A 1 93 ? 0.544 9.564 5.911 1.00 94.06 93 ALA A O 1
ATOM 683 N N . ILE A 1 94 ? 0.707 8.628 3.865 1.00 93.69 94 ILE A N 1
ATOM 684 C CA . ILE A 1 94 ? 1.420 7.419 4.274 1.00 93.69 94 ILE A CA 1
ATOM 685 C C . ILE A 1 94 ? 2.665 7.188 3.421 1.00 93.69 94 ILE A C 1
ATOM 687 O O . ILE A 1 94 ? 2.741 7.631 2.274 1.00 93.69 94 ILE A O 1
ATOM 691 N N . GLY A 1 95 ? 3.623 6.457 3.973 1.00 93.00 95 GLY A N 1
ATOM 692 C CA . GLY A 1 95 ? 4.682 5.804 3.216 1.00 93.00 95 GLY A CA 1
ATOM 693 C C . GLY A 1 95 ? 4.457 4.296 3.210 1.00 93.00 95 GLY A C 1
ATOM 694 O O . GLY A 1 95 ? 4.015 3.730 4.213 1.00 93.00 95 GLY A O 1
ATOM 695 N N . VAL A 1 96 ? 4.735 3.652 2.077 1.00 93.00 96 VAL A N 1
ATOM 696 C CA . VAL A 1 96 ? 4.547 2.209 1.893 1.00 93.00 96 VAL A CA 1
ATOM 697 C C . VAL A 1 96 ? 5.864 1.550 1.515 1.00 93.00 96 VAL A C 1
ATOM 699 O O . VAL A 1 96 ? 6.477 1.883 0.502 1.00 93.00 96 VAL A O 1
ATOM 702 N N . LEU A 1 97 ? 6.283 0.579 2.318 1.00 90.75 97 LEU A N 1
ATOM 703 C CA . LEU A 1 97 ? 7.295 -0.401 1.942 1.00 90.75 97 LEU A CA 1
ATOM 704 C C . LEU A 1 97 ? 6.552 -1.641 1.444 1.00 90.75 97 LEU A C 1
ATOM 706 O O . LEU A 1 97 ? 6.094 -2.457 2.241 1.00 90.75 97 LEU A O 1
ATOM 710 N N . ASP A 1 98 ? 6.382 -1.731 0.130 1.00 85.44 98 ASP A N 1
ATOM 711 C CA . ASP A 1 98 ? 5.754 -2.858 -0.565 1.00 85.44 98 ASP A CA 1
ATOM 712 C C . ASP A 1 98 ? 6.864 -3.689 -1.208 1.00 85.44 98 ASP A C 1
ATOM 714 O O . ASP A 1 98 ? 7.410 -3.311 -2.252 1.00 85.44 98 ASP A O 1
ATOM 718 N N . ASN A 1 99 ? 7.254 -4.775 -0.534 1.00 76.19 99 ASN A N 1
ATOM 719 C CA . ASN A 1 99 ? 8.232 -5.699 -1.084 1.00 76.19 99 ASN A CA 1
ATOM 720 C C . ASN A 1 99 ? 7.530 -6.828 -1.851 1.00 76.19 99 ASN A C 1
ATOM 722 O O . ASN A 1 99 ? 6.441 -7.290 -1.511 1.00 76.19 99 ASN A O 1
ATOM 726 N N . THR A 1 100 ? 8.177 -7.302 -2.912 1.00 67.62 100 THR A N 1
ATOM 727 C CA . THR A 1 100 ? 7.663 -8.419 -3.717 1.00 67.62 100 THR A CA 1
ATOM 728 C C . THR A 1 100 ? 7.617 -9.735 -2.943 1.00 67.62 100 THR A C 1
ATOM 730 O O . THR A 1 100 ? 6.911 -10.647 -3.359 1.00 67.62 100 THR A O 1
ATOM 733 N N . ASP A 1 101 ? 8.286 -9.815 -1.790 1.00 78.06 101 ASP A N 1
ATOM 734 C CA . ASP A 1 101 ? 8.311 -10.987 -0.905 1.00 78.06 101 ASP A CA 1
ATOM 735 C C . ASP A 1 101 ? 7.009 -11.180 -0.105 1.00 78.06 101 ASP A C 1
ATOM 737 O O . ASP A 1 101 ? 6.945 -12.018 0.795 1.00 78.06 101 ASP A O 1
ATOM 741 N N . GLY A 1 102 ? 5.963 -10.408 -0.411 1.00 84.56 102 GLY A N 1
ATOM 742 C CA . GLY A 1 102 ? 4.641 -10.591 0.180 1.00 84.56 102 GLY A CA 1
ATOM 743 C C . GLY A 1 102 ? 4.488 -9.914 1.538 1.00 84.56 102 GLY A C 1
ATOM 744 O O . GLY A 1 102 ? 3.677 -10.358 2.349 1.00 84.56 102 GLY A O 1
ATOM 745 N N . ARG A 1 103 ? 5.241 -8.842 1.814 1.00 90.69 103 ARG A N 1
ATOM 746 C CA . ARG A 1 103 ? 5.040 -8.005 3.001 1.00 90.69 103 ARG A CA 1
ATOM 747 C C . ARG A 1 103 ? 4.847 -6.543 2.617 1.00 90.69 103 ARG A C 1
ATOM 749 O O . ARG A 1 103 ? 5.651 -5.951 1.901 1.00 90.69 103 ARG A O 1
ATOM 756 N N . MET A 1 104 ? 3.799 -5.948 3.174 1.00 92.50 104 MET A N 1
ATOM 757 C CA . MET A 1 104 ? 3.523 -4.521 3.063 1.00 92.50 104 MET A CA 1
ATOM 758 C C . MET A 1 104 ? 3.603 -3.885 4.448 1.00 92.50 104 MET A C 1
ATOM 760 O O . MET A 1 104 ? 2.940 -4.338 5.381 1.00 92.50 104 MET A O 1
ATOM 764 N N . ILE A 1 105 ? 4.404 -2.829 4.579 1.00 93.19 105 ILE A N 1
ATOM 765 C CA . ILE A 1 105 ? 4.460 -1.997 5.785 1.00 93.19 105 ILE A CA 1
ATOM 766 C C . ILE A 1 105 ? 3.992 -0.597 5.416 1.00 93.19 105 ILE A C 1
ATOM 768 O O . ILE A 1 105 ? 4.510 0.009 4.478 1.00 93.19 105 ILE A O 1
ATOM 772 N N . ILE A 1 106 ? 3.034 -0.081 6.174 1.00 92.88 106 ILE A N 1
ATOM 773 C CA . ILE A 1 106 ? 2.524 1.279 6.054 1.00 92.88 106 ILE A CA 1
ATOM 774 C C . ILE A 1 106 ? 2.977 2.057 7.284 1.00 92.88 106 ILE A C 1
ATOM 776 O O . ILE A 1 106 ? 2.783 1.604 8.411 1.00 92.88 106 ILE A O 1
ATOM 780 N N . TYR A 1 107 ? 3.559 3.235 7.095 1.00 91.75 107 TYR A N 1
ATOM 781 C CA . TYR A 1 107 ? 3.929 4.135 8.187 1.00 91.75 107 TYR A CA 1
ATOM 782 C C . TYR A 1 107 ? 3.363 5.534 7.957 1.00 91.75 107 TYR A C 1
ATOM 784 O O . TYR A 1 107 ? 3.017 5.916 6.835 1.00 91.75 107 TYR A O 1
ATOM 792 N N . GLN A 1 108 ? 3.229 6.291 9.043 1.00 89.06 108 GLN A N 1
ATOM 793 C CA . GLN A 1 108 ? 2.674 7.636 8.980 1.00 89.06 108 GLN A CA 1
ATOM 794 C C . GLN A 1 108 ? 3.673 8.618 8.354 1.00 89.06 108 GLN A C 1
ATOM 796 O O . GLN A 1 108 ? 4.844 8.656 8.731 1.00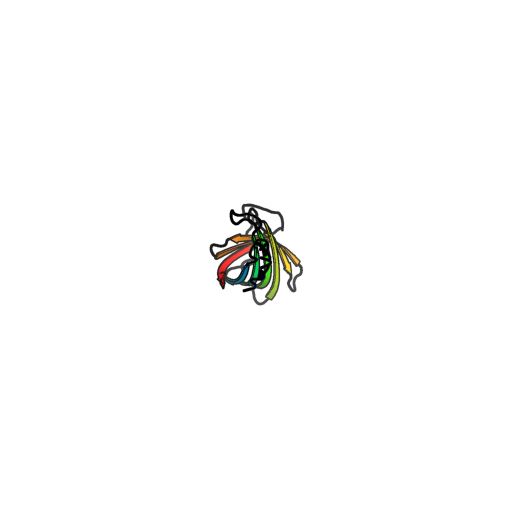 89.06 108 GLN A O 1
ATOM 801 N N . GLY A 1 109 ? 3.181 9.452 7.435 1.00 77.75 109 GLY A N 1
ATOM 802 C CA . GLY A 1 109 ? 3.981 10.443 6.720 1.00 77.75 109 GLY A CA 1
ATOM 803 C C . GLY A 1 109 ? 4.467 9.926 5.366 1.00 77.75 109 GLY A C 1
ATOM 804 O O . GLY A 1 109 ? 5.032 8.847 5.258 1.00 77.75 109 GLY A O 1
ATOM 805 N N . GLY A 1 110 ? 4.259 10.716 4.311 1.00 69.00 110 GLY A N 1
ATOM 806 C CA . GLY A 1 110 ? 4.638 10.361 2.934 1.00 69.00 110 GLY A CA 1
ATOM 807 C C . GLY A 1 110 ? 6.112 10.589 2.590 1.00 69.00 110 GLY A C 1
ATOM 808 O O . GLY A 1 110 ? 6.469 10.582 1.416 1.00 69.00 110 GLY A O 1
ATOM 809 N N . ALA A 1 111 ? 6.966 10.851 3.581 1.00 72.19 111 ALA A N 1
ATOM 810 C CA . ALA A 1 111 ? 8.385 11.077 3.343 1.00 72.19 111 ALA A CA 1
ATOM 811 C C . ALA A 1 111 ? 9.079 9.748 2.987 1.00 72.19 111 ALA A C 1
ATOM 813 O O . ALA A 1 111 ? 8.906 8.766 3.722 1.00 72.19 111 ALA A O 1
ATOM 814 N N . PRO A 1 112 ? 9.873 9.702 1.900 1.00 65.88 112 PRO A N 1
ATOM 815 C CA . PRO A 1 112 ? 10.604 8.502 1.548 1.00 65.88 112 PRO A CA 1
ATOM 816 C C . PRO A 1 112 ? 11.573 8.082 2.657 1.00 65.88 112 PRO A C 1
ATOM 818 O O . PRO A 1 112 ? 12.385 8.890 3.107 1.00 65.88 112 PRO A O 1
ATOM 821 N N . SER A 1 113 ? 11.506 6.830 3.097 1.00 67.94 113 SER A N 1
ATOM 822 C CA . SER A 1 113 ? 12.395 6.282 4.117 1.00 67.94 113 SER A CA 1
ATOM 823 C C . SER A 1 113 ? 12.699 4.817 3.825 1.00 67.94 113 SER A C 1
ATOM 825 O O . SER A 1 113 ? 11.827 4.051 3.429 1.00 67.94 113 SER A O 1
ATOM 827 N N . ILE A 1 114 ? 13.953 4.417 4.039 1.00 65.81 114 ILE A N 1
ATOM 828 C CA . ILE A 1 114 ? 14.394 3.014 3.943 1.00 65.81 114 ILE A CA 1
ATOM 829 C C . ILE A 1 114 ? 14.022 2.192 5.190 1.00 65.81 114 ILE A C 1
ATOM 831 O O . ILE A 1 114 ? 14.114 0.969 5.180 1.00 65.81 114 ILE A O 1
ATOM 835 N N . TRP A 1 115 ? 13.572 2.864 6.253 1.00 66.56 115 TRP A N 1
ATOM 836 C CA . TRP A 1 115 ? 13.072 2.270 7.493 1.00 66.56 115 TRP A CA 1
ATOM 837 C C . TRP A 1 115 ? 11.638 2.747 7.736 1.00 66.56 115 TRP A C 1
ATOM 839 O O . TRP A 1 115 ? 11.312 3.872 7.371 1.00 66.56 115 TRP A O 1
ATOM 849 N N . ALA A 1 116 ? 10.782 1.944 8.365 1.00 67.38 116 ALA A N 1
ATOM 850 C CA . ALA A 1 116 ? 9.468 2.402 8.822 1.00 67.38 116 ALA A CA 1
ATOM 851 C C . ALA A 1 116 ? 9.602 2.930 10.265 1.00 67.38 116 ALA A C 1
ATOM 853 O O . ALA A 1 116 ? 9.539 2.129 11.195 1.00 67.38 116 ALA A O 1
ATOM 854 N N . PRO A 1 117 ? 9.829 4.241 10.498 1.00 69.31 117 PRO A N 1
ATOM 855 C CA . PRO A 1 117 ? 10.106 4.760 11.841 1.00 69.31 117 PRO A CA 1
ATOM 856 C C . PRO A 1 117 ? 8.915 4.608 12.798 1.00 69.31 117 PRO A C 1
ATOM 858 O O . PRO A 1 117 ? 9.108 4.550 14.009 1.00 69.31 117 PRO A O 1
ATOM 861 N N . GLN A 1 118 ? 7.692 4.554 12.259 1.00 79.75 118 GLN A N 1
ATOM 862 C CA . GLN A 1 118 ? 6.435 4.395 12.992 1.00 79.75 118 GLN A CA 1
ATOM 863 C C . GLN A 1 118 ? 5.442 3.619 12.120 1.00 79.75 118 GLN A C 1
ATOM 865 O O . GLN A 1 118 ? 4.568 4.209 11.479 1.00 79.75 118 GLN A O 1
ATOM 870 N N . ALA A 1 119 ? 5.623 2.298 12.029 1.00 89.38 119 ALA A N 1
ATOM 871 C CA . ALA A 1 119 ? 4.683 1.442 11.315 1.00 89.38 119 ALA A CA 1
ATOM 872 C C . ALA A 1 119 ? 3.286 1.584 11.938 1.00 89.38 119 ALA A C 1
ATOM 874 O O . ALA A 1 119 ? 3.080 1.335 13.124 1.00 89.38 119 ALA A O 1
ATOM 875 N N . ILE A 1 120 ? 2.333 2.023 11.121 1.00 93.56 120 ILE A N 1
ATOM 876 C CA . ILE A 1 120 ? 0.913 2.070 11.461 1.00 93.56 120 ILE A CA 1
ATOM 877 C C . ILE A 1 120 ? 0.164 0.906 10.826 1.00 93.56 120 ILE A C 1
ATOM 879 O O . ILE A 1 120 ? -0.986 0.688 11.174 1.00 93.56 120 ILE A O 1
ATOM 883 N N . GLY A 1 121 ? 0.779 0.150 9.919 1.00 94.75 121 GLY A N 1
ATOM 884 C CA . GLY A 1 121 ? 0.215 -1.097 9.438 1.00 94.75 121 GLY A CA 1
ATOM 885 C C . GLY A 1 121 ? 1.267 -2.072 8.942 1.00 94.75 121 GLY A C 1
ATOM 886 O O . GLY A 1 121 ? 2.284 -1.675 8.376 1.00 94.75 121 GLY A O 1
ATOM 887 N N . GLU A 1 122 ? 0.995 -3.350 9.154 1.00 95.31 122 GLU A N 1
ATOM 888 C CA . GLU A 1 122 ? 1.842 -4.466 8.746 1.00 95.31 122 GLU A CA 1
ATOM 889 C C . GLU A 1 122 ? 0.947 -5.560 8.183 1.00 95.31 122 GLU A C 1
ATOM 891 O O . GLU A 1 122 ? -0.016 -5.976 8.833 1.00 95.31 122 GLU A O 1
ATOM 896 N N . PHE A 1 123 ? 1.255 -6.009 6.969 1.00 96.25 123 PHE A N 1
ATOM 897 C CA . PHE A 1 123 ? 0.428 -6.955 6.239 1.00 96.25 123 PHE A CA 1
ATOM 898 C C . PHE A 1 123 ? 1.260 -8.033 5.564 1.00 96.25 123 PHE A C 1
ATOM 900 O O . PHE A 1 123 ? 2.351 -7.774 5.051 1.00 96.25 123 PHE A O 1
ATOM 907 N N . ILE A 1 124 ? 0.680 -9.226 5.506 1.00 96.12 124 ILE A N 1
ATOM 908 C CA . ILE A 1 124 ? 1.133 -10.335 4.675 1.00 96.12 124 ILE A CA 1
ATOM 909 C C . ILE A 1 124 ? 0.263 -10.337 3.421 1.00 96.12 124 ILE A C 1
ATOM 911 O O . ILE A 1 124 ? -0.966 -10.321 3.517 1.00 96.12 124 ILE A O 1
ATOM 915 N N . CYS A 1 125 ? 0.901 -10.333 2.261 1.00 94.12 125 CYS A N 1
ATOM 916 C CA . CYS A 1 125 ? 0.276 -10.149 0.964 1.00 94.12 125 CYS A CA 1
ATOM 917 C C . CYS A 1 125 ? 0.441 -11.381 0.078 1.00 94.12 125 CYS A C 1
ATOM 919 O O . CYS A 1 125 ? 1.515 -11.978 0.020 1.00 94.12 125 CYS A O 1
ATOM 921 N N . ASN A 1 126 ? -0.613 -11.699 -0.669 1.00 93.19 126 ASN A N 1
ATOM 922 C CA . ASN A 1 126 ? -0.597 -12.710 -1.715 1.00 93.19 126 ASN A CA 1
ATOM 923 C C . ASN A 1 126 ? -0.762 -12.028 -3.076 1.00 93.19 126 ASN A C 1
ATOM 925 O O . ASN A 1 126 ? -1.704 -11.257 -3.280 1.00 93.19 126 ASN A O 1
ATOM 929 N N . TRP A 1 127 ? 0.155 -12.327 -3.995 1.00 86.75 127 TRP A N 1
ATOM 930 C CA . TRP A 1 127 ? 0.078 -11.899 -5.390 1.00 86.75 127 TRP A CA 1
ATOM 931 C C . TRP A 1 127 ? -0.800 -12.866 -6.182 1.00 86.75 127 TRP A C 1
ATOM 933 O O . TRP A 1 127 ? -0.638 -14.082 -6.060 1.00 86.75 127 TRP A O 1
ATOM 943 N N . GLN A 1 128 ? -1.707 -12.317 -6.987 1.00 85.50 128 GLN A N 1
ATOM 944 C CA . GLN A 1 128 ? -2.579 -13.048 -7.909 1.00 85.50 128 GLN A CA 1
ATOM 945 C C . GLN A 1 128 ? -2.398 -12.548 -9.339 1.00 85.50 128 GLN A C 1
ATOM 947 O O . GLN A 1 128 ? -2.228 -11.315 -9.523 1.00 85.50 128 GLN A O 1
#